Protein AF-A0A8J6LSF6-F1 (afdb_monomer)

pLDDT: mean 75.08, std 9.07, range [43.09, 87.81]

Foldseek 3Di:
DPPPVVVVLVVLLVVLLVCLQVLLVVVLVVLVVVDDPVCNVVSVVLSVVLSVLLSVQQPVQVVVCVVVVNQDLVSLQVSLQVQLVVSLCVVQVVPADDDDPRRVVSCPPPVNVSSSVSSNCRSNSSSNSSCVRSVSVVVSD

Solvent-accessible surface area (backbone atoms only — not comparable to full-atom values): 7598 Å² total; per-residue (Å²): 136,76,70,74,62,58,53,62,48,52,52,34,41,53,47,16,66,68,49,14,54,49,53,26,52,50,51,50,58,60,52,51,79,76,50,66,76,93,49,46,68,60,51,53,51,52,47,54,49,42,51,52,50,34,53,65,42,46,56,57,48,50,58,51,25,61,75,69,69,55,48,55,66,66,61,53,50,51,52,20,51,52,51,16,50,51,46,36,39,62,71,50,57,68,72,46,64,76,89,54,82,66,35,58,58,51,53,70,28,70,67,46,44,50,51,44,47,50,30,43,50,28,20,42,42,18,41,50,42,25,46,71,56,43,38,58,53,77,72,80,113

Sequence (141 aa):
MPHKRSDSQADRIVSAFLISPLAFAASVVVGVFFVDIGLWWLICGFALLAYSAAMAAGMPSYLLYRKLKWNGWVHYLLSAIFVSGALVYFFVVYGAPPSGEGFADYIFNPVTVFLIFIFVVGPISTVSAFWLIARPDKIAA

Nearest PDB structures (foldseek):
  2yfb-assembly1_A  TM=3.180E-01  e=4.784E+00  Pseudomonas putida KT2440
  2vof-assembly2_A  TM=2.773E-01  e=7.063E+00  Mus musculus
  1x8z-assembly2_C  TM=2.405E-01  e=8.174E+00  Arabidopsis thaliana

Mean predicted aligned error: 8.55 Å

Secondary structure (DSSP, 8-state):
--THHHHHHHHHHHHHHHHHHHHHHHHHHHHHTTS-GGGHHHHHHHHHHHHHHHHHHHHHHHHHHHHTT--SHHHHHHHHHHHHHHHHIIIIITTSPSSSHHHHHHHSSHHHHHHHHHHHHHHHHHHHHHHHHH-GGGT--

Structure (mmCIF, N/CA/C/O backbone):
data_AF-A0A8J6LSF6-F1
#
_entry.id   AF-A0A8J6LSF6-F1
#
loop_
_atom_site.group_PDB
_atom_site.id
_atom_site.type_symbol
_atom_site.label_atom_id
_atom_site.label_alt_id
_atom_site.label_comp_id
_atom_site.label_asym_id
_atom_site.label_entity_id
_atom_site.label_seq_id
_atom_site.pdbx_PDB_ins_code
_atom_site.Cartn_x
_atom_site.Cartn_y
_atom_site.Cartn_z
_atom_site.occupancy
_atom_site.B_iso_or_equiv
_atom_site.auth_seq_id
_atom_site.auth_comp_id
_atom_site.auth_asym_id
_atom_site.auth_atom_id
_atom_site.pdbx_PDB_model_num
ATOM 1 N N . MET A 1 1 ? -23.569 -7.233 32.756 1.00 43.09 1 MET A N 1
ATOM 2 C CA . MET A 1 1 ? -23.101 -8.156 31.696 1.00 43.09 1 MET A CA 1
ATOM 3 C C . MET A 1 1 ? -22.516 -7.343 30.534 1.00 43.09 1 MET A C 1
ATOM 5 O O . MET A 1 1 ? -23.288 -6.880 29.705 1.00 43.09 1 MET A O 1
ATOM 9 N N . PRO A 1 2 ? -21.191 -7.095 30.488 1.00 46.75 2 PRO A N 1
ATOM 10 C CA . PRO A 1 2 ? -20.555 -6.215 29.493 1.00 46.75 2 PRO A CA 1
ATOM 11 C C . PRO A 1 2 ? -19.974 -6.938 28.258 1.00 46.75 2 PRO A C 1
ATOM 13 O O . PRO A 1 2 ? -19.425 -6.285 27.377 1.00 46.75 2 PRO A O 1
ATOM 16 N N . HIS A 1 3 ? -20.096 -8.266 28.158 1.00 48.62 3 HIS A N 1
ATOM 17 C CA . HIS A 1 3 ? -19.319 -9.075 27.203 1.00 48.62 3 HIS A CA 1
ATOM 18 C C . HIS A 1 3 ? -19.703 -8.900 25.719 1.00 48.62 3 HIS A C 1
ATOM 20 O O . HIS A 1 3 ? -18.913 -9.180 24.831 1.00 48.62 3 HIS A O 1
ATOM 26 N N . LYS A 1 4 ? -20.905 -8.390 25.417 1.00 52.00 4 LYS A N 1
ATOM 27 C CA . LYS A 1 4 ? -21.452 -8.396 24.046 1.00 52.00 4 LYS A CA 1
ATOM 28 C C . LYS A 1 4 ? -20.870 -7.314 23.118 1.00 52.00 4 LYS A C 1
ATOM 30 O O . LYS A 1 4 ? -21.020 -7.407 21.904 1.00 52.00 4 LYS A O 1
ATOM 35 N N . ARG A 1 5 ? -20.245 -6.263 23.671 1.00 54.19 5 ARG A N 1
ATOM 36 C CA . ARG A 1 5 ? -19.686 -5.139 22.887 1.00 54.19 5 ARG A CA 1
ATOM 37 C C . ARG A 1 5 ? -18.249 -5.382 22.419 1.00 54.19 5 ARG A C 1
ATOM 39 O O . ARG A 1 5 ? -17.903 -4.880 21.355 1.00 54.19 5 ARG A O 1
ATOM 46 N N . SER A 1 6 ? -17.436 -6.127 23.175 1.00 59.19 6 SER A N 1
ATOM 47 C CA . SER A 1 6 ? -16.043 -6.415 22.795 1.00 59.19 6 SER A CA 1
ATOM 48 C C . SER A 1 6 ? -15.959 -7.352 21.597 1.00 59.19 6 SER A C 1
ATOM 50 O O . SER A 1 6 ? -15.153 -7.122 20.699 1.00 59.19 6 SER A O 1
ATOM 52 N N . ASP A 1 7 ? -16.834 -8.355 21.555 1.00 63.62 7 ASP A N 1
ATOM 53 C CA . ASP A 1 7 ? -16.779 -9.424 20.554 1.00 63.62 7 ASP A CA 1
ATOM 54 C C . ASP A 1 7 ? -17.195 -8.876 19.181 1.00 63.62 7 ASP A C 1
ATOM 56 O O . ASP A 1 7 ? -16.460 -8.990 18.206 1.00 63.62 7 ASP A O 1
ATOM 60 N N . SER A 1 8 ? -18.263 -8.070 19.146 1.00 74.12 8 SER A N 1
ATOM 61 C CA . SER A 1 8 ? -18.688 -7.336 17.945 1.00 74.12 8 SER A CA 1
ATOM 62 C C . SER A 1 8 ? -17.625 -6.366 17.399 1.00 74.12 8 SER A C 1
ATOM 64 O O . SER A 1 8 ? -17.622 -6.064 16.204 1.00 74.12 8 SER A O 1
ATOM 66 N N . GLN A 1 9 ? -16.733 -5.842 18.244 1.00 74.38 9 GLN A N 1
ATOM 67 C CA . GLN A 1 9 ? -15.652 -4.954 17.809 1.00 74.38 9 GLN A CA 1
ATOM 68 C C . GLN A 1 9 ? -14.458 -5.733 17.263 1.00 74.38 9 GLN A C 1
ATOM 70 O O . GLN A 1 9 ? -13.918 -5.353 16.224 1.00 74.38 9 GLN A O 1
ATOM 75 N N . ALA A 1 10 ? -14.069 -6.819 17.933 1.00 75.25 10 ALA A N 1
ATOM 76 C CA . ALA A 1 10 ? -13.037 -7.723 17.440 1.00 75.25 10 ALA A CA 1
ATOM 77 C C . ALA A 1 10 ? -13.421 -8.270 16.057 1.00 75.25 10 ALA A C 1
ATOM 79 O O . ALA A 1 10 ? -12.627 -8.168 15.122 1.00 75.25 10 ALA A O 1
ATOM 80 N N . ASP A 1 11 ? -14.675 -8.691 15.889 1.00 80.06 11 ASP A N 1
ATOM 81 C CA . ASP A 1 11 ? -15.202 -9.195 14.619 1.00 80.06 11 ASP A CA 1
ATOM 82 C C . ASP A 1 11 ? -15.132 -8.152 13.498 1.00 80.06 11 ASP A C 1
ATOM 84 O O . ASP A 1 11 ? -14.795 -8.479 12.359 1.00 80.06 11 ASP A O 1
ATOM 88 N N . ARG A 1 12 ? -15.388 -6.869 13.797 1.00 79.81 12 ARG A N 1
ATOM 89 C CA . ARG A 1 12 ? -15.286 -5.782 12.805 1.00 79.81 12 ARG A CA 1
ATOM 90 C C . ARG A 1 12 ? -13.851 -5.491 12.394 1.00 79.81 12 ARG A C 1
ATOM 92 O O . ARG A 1 12 ? -13.623 -5.209 11.225 1.00 79.81 12 ARG A O 1
ATOM 99 N N . ILE A 1 13 ? -12.897 -5.557 13.320 1.00 79.00 13 ILE A N 1
ATOM 100 C CA . ILE A 1 13 ? -11.470 -5.356 13.024 1.00 79.00 13 ILE A CA 1
ATOM 101 C C . ILE A 1 13 ? -10.943 -6.523 12.188 1.00 79.00 13 ILE A C 1
ATOM 103 O O . ILE A 1 13 ? -10.259 -6.299 11.193 1.00 79.00 13 ILE A O 1
ATOM 107 N N . VAL A 1 14 ? -11.303 -7.757 12.554 1.00 80.06 14 VAL A N 1
ATOM 108 C CA . VAL A 1 14 ? -10.953 -8.960 11.787 1.00 80.06 14 VAL A CA 1
ATOM 109 C C . VAL A 1 14 ? -11.572 -8.892 10.390 1.00 80.06 14 VAL A C 1
ATOM 111 O O . VAL A 1 14 ? -10.872 -9.082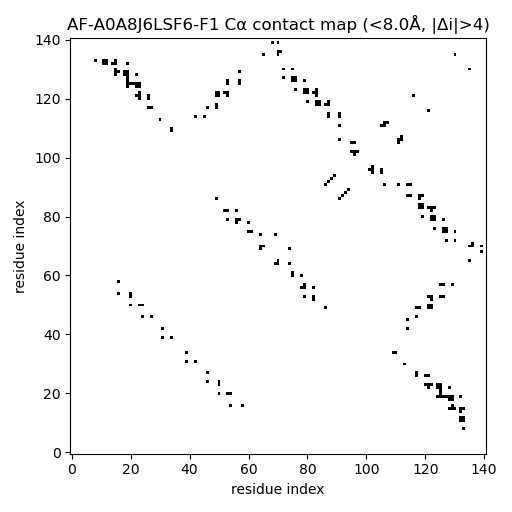 9.401 1.00 80.06 14 VAL A O 1
ATOM 114 N N . SER A 1 15 ? -12.848 -8.516 10.280 1.00 80.75 15 SER A N 1
ATOM 115 C CA . SER A 1 15 ? -13.509 -8.319 8.984 1.00 80.75 15 SER A CA 1
ATOM 116 C C . SER A 1 15 ? -12.847 -7.207 8.168 1.00 80.75 15 SER A C 1
ATOM 118 O O . SER A 1 15 ? -12.622 -7.376 6.974 1.00 80.75 15 SER A O 1
ATOM 120 N N . ALA A 1 16 ? -12.484 -6.084 8.798 1.00 80.38 16 ALA A N 1
ATOM 121 C CA . ALA A 1 16 ? -11.766 -4.998 8.139 1.00 80.38 16 ALA A CA 1
ATOM 122 C C . ALA A 1 16 ? -10.426 -5.476 7.579 1.00 80.38 16 ALA A C 1
ATOM 124 O O . ALA A 1 16 ? -10.091 -5.121 6.460 1.00 80.38 16 ALA A O 1
ATOM 125 N N . PHE A 1 17 ? -9.697 -6.307 8.321 1.00 76.56 17 PHE A N 1
ATOM 126 C CA . PHE A 1 17 ? -8.421 -6.878 7.895 1.00 76.56 17 PHE A CA 1
ATOM 127 C C . PHE A 1 17 ? -8.563 -7.872 6.735 1.00 76.56 17 PHE A C 1
ATOM 129 O O . PHE A 1 17 ? -7.703 -7.923 5.863 1.00 76.56 17 PHE A O 1
ATOM 136 N N . LEU A 1 18 ? -9.651 -8.643 6.698 1.00 79.75 18 LEU A N 1
ATOM 137 C CA . LEU A 1 18 ? -9.914 -9.598 5.619 1.00 79.75 18 LEU A CA 1
ATOM 138 C C . LEU A 1 18 ? -10.426 -8.918 4.342 1.00 79.75 18 LEU A C 1
ATOM 140 O O . LEU A 1 18 ? -10.121 -9.365 3.240 1.00 79.75 18 LEU A O 1
ATOM 144 N N . ILE A 1 19 ? -11.214 -7.848 4.483 1.00 80.62 19 ILE A N 1
ATOM 145 C CA . ILE A 1 19 ? -11.923 -7.209 3.366 1.00 80.62 19 ILE A CA 1
ATOM 146 C C . ILE A 1 19 ? -11.135 -6.038 2.785 1.00 80.62 19 ILE A C 1
ATOM 148 O O . ILE A 1 19 ? -11.148 -5.843 1.571 1.00 80.62 19 ILE A O 1
ATOM 152 N N . SER A 1 20 ? -10.449 -5.244 3.611 1.00 77.94 20 SER A N 1
ATOM 153 C CA . SER A 1 20 ? -9.732 -4.062 3.126 1.00 77.94 20 SER A CA 1
ATOM 154 C C . SER A 1 20 ? -8.714 -4.350 2.017 1.00 77.94 20 SER A C 1
ATOM 156 O O . SER A 1 20 ? -8.631 -3.536 1.094 1.00 77.94 20 SER A O 1
ATOM 158 N N . PRO A 1 21 ? -8.011 -5.500 1.998 1.00 73.31 21 PRO A N 1
ATOM 159 C CA . PRO A 1 21 ? -7.075 -5.804 0.924 1.00 73.31 21 PRO A CA 1
ATOM 160 C C . PRO A 1 21 ? -7.759 -6.156 -0.404 1.00 73.31 21 PRO A C 1
ATOM 162 O O . PRO A 1 21 ? -7.130 -6.081 -1.458 1.00 73.31 21 PRO A O 1
ATOM 165 N N . LEU A 1 22 ? -9.054 -6.499 -0.394 1.00 76.06 22 LEU A N 1
ATOM 166 C CA . LEU A 1 22 ? -9.817 -6.742 -1.623 1.00 76.06 22 LEU A CA 1
ATOM 167 C C . LEU A 1 22 ? -9.989 -5.460 -2.446 1.00 76.06 22 LEU A C 1
ATOM 169 O O . LEU A 1 22 ? -10.058 -5.531 -3.671 1.00 76.06 22 LEU A O 1
ATOM 173 N N . ALA A 1 23 ? -9.996 -4.287 -1.801 1.00 74.62 23 ALA A N 1
ATOM 174 C CA . ALA A 1 23 ? -10.003 -3.000 -2.500 1.00 74.62 23 ALA A CA 1
ATOM 175 C C . ALA A 1 23 ? -8.732 -2.812 -3.346 1.00 74.62 23 ALA A C 1
ATOM 177 O O . ALA A 1 23 ? -8.781 -2.300 -4.469 1.00 74.62 23 ALA A O 1
ATOM 178 N N . PHE A 1 24 ? -7.600 -3.295 -2.833 1.00 76.44 24 PHE A N 1
ATOM 179 C CA . PHE A 1 24 ? -6.355 -3.316 -3.579 1.00 76.44 24 PHE A CA 1
ATOM 180 C C . PHE A 1 24 ? -6.356 -4.379 -4.685 1.00 76.44 24 PHE A C 1
ATOM 182 O O . PHE A 1 24 ? -6.012 -4.081 -5.827 1.00 76.44 24 PHE A O 1
ATOM 189 N N . ALA A 1 25 ? -6.813 -5.598 -4.392 1.00 71.75 25 ALA A N 1
ATOM 190 C CA . ALA A 1 25 ? -6.925 -6.643 -5.409 1.00 71.75 25 ALA A CA 1
ATOM 191 C C . ALA A 1 25 ? -7.797 -6.194 -6.600 1.00 71.75 25 ALA A C 1
ATOM 193 O O . ALA A 1 25 ? -7.429 -6.413 -7.751 1.00 71.75 25 ALA A O 1
ATOM 194 N N . ALA A 1 26 ? -8.903 -5.490 -6.338 1.00 72.25 26 ALA A N 1
ATOM 195 C CA . ALA A 1 26 ? -9.762 -4.929 -7.378 1.00 72.25 26 ALA A CA 1
ATOM 196 C C . ALA A 1 26 ? -9.044 -3.881 -8.249 1.00 72.25 26 ALA A C 1
ATOM 198 O O . ALA A 1 26 ? -9.201 -3.889 -9.469 1.00 72.25 26 ALA A O 1
ATOM 199 N N . SER A 1 27 ? -8.230 -3.005 -7.651 1.00 69.75 27 SER A N 1
ATOM 200 C CA . SER A 1 27 ? -7.472 -1.992 -8.403 1.00 69.75 27 SER A CA 1
ATOM 201 C C . SER A 1 27 ? -6.350 -2.608 -9.243 1.00 69.75 27 SER A C 1
ATOM 203 O O . SER A 1 27 ? -6.113 -2.151 -10.360 1.00 69.75 27 SER A O 1
ATOM 205 N N . VAL A 1 28 ? -5.734 -3.695 -8.770 1.00 72.19 28 VAL A N 1
ATOM 206 C CA . VAL A 1 28 ? -4.794 -4.497 -9.569 1.00 72.19 28 VAL A CA 1
ATOM 207 C C . VAL A 1 28 ? -5.512 -5.151 -10.747 1.00 72.19 28 VAL A C 1
ATOM 209 O O . VAL A 1 28 ? -5.057 -5.000 -11.872 1.00 72.19 28 VAL A O 1
ATOM 212 N N . VAL A 1 29 ? -6.652 -5.817 -10.528 1.00 73.06 29 VAL A N 1
ATOM 213 C CA . VAL A 1 29 ? -7.420 -6.476 -11.602 1.00 73.06 29 VAL A CA 1
ATOM 214 C C . VAL A 1 29 ? -7.809 -5.488 -12.700 1.00 73.06 29 VAL A C 1
ATOM 216 O O . VAL A 1 29 ? -7.583 -5.777 -13.870 1.00 73.06 29 VAL A O 1
ATOM 219 N N . VAL A 1 30 ? -8.334 -4.312 -12.335 1.00 70.56 30 VAL A N 1
ATOM 220 C CA . VAL A 1 30 ? -8.649 -3.247 -13.305 1.00 70.56 30 VAL A CA 1
ATOM 221 C C . VAL A 1 30 ? -7.398 -2.828 -14.060 1.00 70.56 30 VAL A C 1
ATOM 223 O O . VAL A 1 30 ? -7.417 -2.730 -15.281 1.00 70.56 30 VAL A O 1
ATOM 226 N N . GLY A 1 31 ? -6.309 -2.612 -13.332 1.00 66.00 31 GLY A N 1
ATOM 227 C CA . GLY A 1 31 ? -5.053 -2.171 -13.898 1.00 66.00 31 GLY A CA 1
ATOM 228 C C . GLY A 1 31 ? -4.450 -3.140 -14.913 1.00 66.00 31 GLY A C 1
ATOM 229 O O . GLY A 1 31 ? -3.881 -2.706 -15.910 1.00 66.00 31 GLY A O 1
ATOM 230 N N . VAL A 1 32 ? -4.626 -4.446 -14.715 1.00 66.44 32 VAL A N 1
ATOM 231 C CA . VAL A 1 32 ? -4.024 -5.440 -15.604 1.00 66.44 32 VAL A CA 1
ATOM 232 C C . VAL A 1 32 ? -4.696 -5.484 -16.983 1.00 66.44 32 VAL A C 1
ATOM 234 O O . VAL A 1 32 ? -4.048 -5.838 -17.962 1.00 66.44 32 VAL A O 1
ATOM 237 N N . PHE A 1 33 ? -5.945 -5.025 -17.117 1.00 67.94 33 PHE A N 1
ATOM 238 C CA . PHE A 1 33 ? -6.572 -4.849 -18.436 1.00 67.94 33 PHE A CA 1
ATOM 239 C C . PHE A 1 33 ? -5.900 -3.768 -19.296 1.00 67.94 33 PHE A C 1
ATOM 241 O O . PHE A 1 33 ? -6.163 -3.697 -20.495 1.00 67.94 33 PHE A O 1
ATOM 248 N N . PHE A 1 34 ? -5.041 -2.935 -18.703 1.00 66.31 34 PHE A N 1
ATOM 249 C CA . PHE A 1 34 ? -4.327 -1.862 -19.391 1.00 66.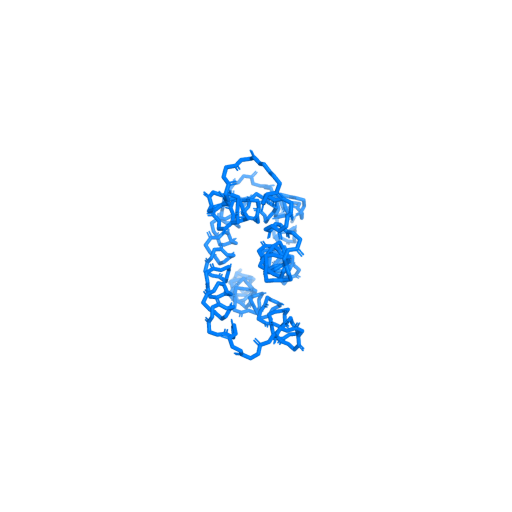31 34 PHE A CA 1
ATOM 250 C C . PHE A 1 34 ? -2.859 -2.196 -19.678 1.00 66.31 34 PHE A C 1
ATOM 252 O O . PHE A 1 34 ? -2.151 -1.339 -20.207 1.00 66.31 34 PHE A O 1
ATOM 259 N N . VAL A 1 35 ? -2.386 -3.406 -19.347 1.00 65.56 35 VAL A N 1
ATOM 260 C CA . VAL A 1 35 ? -0.984 -3.795 -19.559 1.00 65.56 35 VAL A CA 1
ATOM 261 C C . VAL A 1 35 ? -0.867 -5.045 -20.420 1.00 65.56 35 VAL A C 1
ATOM 263 O O . VAL A 1 35 ? -1.691 -5.954 -20.357 1.00 65.56 35 VAL A O 1
ATOM 266 N N . ASP A 1 36 ? 0.178 -5.069 -21.243 1.00 69.25 36 ASP A N 1
ATOM 267 C CA . ASP A 1 36 ? 0.477 -6.156 -22.168 1.00 69.25 36 ASP A CA 1
ATOM 268 C C . ASP A 1 36 ? 0.661 -7.500 -21.431 1.00 69.25 36 ASP A C 1
ATOM 270 O O . ASP A 1 36 ? 1.289 -7.570 -20.367 1.00 69.25 36 ASP A O 1
ATOM 274 N N . ILE A 1 37 ? 0.140 -8.587 -22.009 1.00 63.16 37 ILE A N 1
ATOM 275 C CA . ILE A 1 37 ? 0.076 -9.928 -21.394 1.00 63.16 37 ILE A CA 1
ATOM 276 C C . ILE A 1 37 ? 1.467 -10.445 -20.991 1.00 63.16 37 ILE A C 1
ATOM 278 O O . ILE A 1 37 ? 1.601 -11.160 -19.996 1.00 63.16 37 ILE A O 1
ATOM 282 N N . GLY A 1 38 ? 2.520 -10.042 -21.710 1.00 64.56 38 GLY A N 1
ATOM 283 C CA . GLY A 1 38 ? 3.906 -10.438 -21.427 1.00 64.56 38 GLY A CA 1
ATOM 284 C C . GLY A 1 38 ? 4.455 -9.958 -20.074 1.00 64.56 38 GLY A C 1
ATOM 285 O O . GLY A 1 38 ? 5.428 -10.523 -19.573 1.00 64.56 38 GLY A O 1
ATOM 286 N N . LEU A 1 39 ? 3.820 -8.958 -19.455 1.00 69.06 39 LEU A N 1
ATOM 287 C CA . LEU A 1 39 ? 4.229 -8.355 -18.179 1.00 69.06 39 LEU A CA 1
ATOM 288 C C . LEU A 1 39 ? 3.343 -8.773 -16.995 1.00 69.06 39 LEU A C 1
ATOM 290 O O . LEU A 1 39 ? 3.601 -8.368 -15.859 1.00 69.06 39 LEU A O 1
ATOM 294 N N . TRP A 1 40 ? 2.336 -9.620 -17.234 1.00 69.00 40 TRP A N 1
ATOM 295 C CA . TRP A 1 40 ? 1.361 -10.062 -16.230 1.00 69.00 40 TRP A CA 1
ATOM 296 C C . TRP A 1 40 ? 2.019 -10.624 -14.962 1.00 69.00 40 TRP A C 1
ATOM 298 O O . TRP A 1 40 ? 1.682 -10.234 -13.847 1.00 69.00 40 TRP A O 1
ATOM 308 N N . TRP A 1 41 ? 2.985 -11.532 -15.114 1.00 68.81 41 TRP A N 1
ATOM 309 C CA . TRP A 1 41 ? 3.635 -12.213 -13.988 1.00 68.81 41 TRP A CA 1
ATOM 310 C C . TRP A 1 41 ? 4.414 -11.239 -13.093 1.00 68.81 41 TRP A C 1
ATOM 312 O O . TRP A 1 41 ? 4.386 -11.364 -11.868 1.00 68.81 41 TRP A O 1
ATOM 322 N N . LEU A 1 42 ? 5.053 -10.238 -13.702 1.00 69.75 42 LEU A N 1
ATOM 323 C CA . LEU A 1 42 ? 5.805 -9.199 -13.009 1.00 69.75 42 LEU A CA 1
ATOM 324 C C . LEU A 1 42 ? 4.854 -8.297 -12.211 1.00 69.75 42 LEU A C 1
ATOM 326 O O . LEU A 1 42 ? 5.072 -8.042 -11.028 1.00 69.75 42 LEU A O 1
ATOM 330 N N . ILE A 1 43 ? 3.744 -7.898 -12.832 1.00 69.75 43 ILE A N 1
ATOM 331 C CA . ILE A 1 43 ? 2.682 -7.107 -12.202 1.00 69.75 43 ILE A CA 1
ATOM 332 C C . ILE A 1 43 ? 2.051 -7.852 -11.030 1.00 69.75 43 ILE A C 1
ATOM 334 O O . ILE A 1 43 ? 1.901 -7.278 -9.954 1.00 69.75 43 ILE A O 1
ATOM 338 N N . CYS A 1 44 ? 1.706 -9.129 -11.202 1.00 68.81 44 CYS A N 1
ATOM 339 C CA . CYS A 1 44 ? 1.151 -9.941 -10.124 1.00 68.81 44 CYS A CA 1
ATOM 340 C C . CYS A 1 44 ? 2.142 -10.109 -8.966 1.00 68.81 44 CYS A C 1
ATOM 342 O O . CYS A 1 44 ? 1.732 -10.052 -7.807 1.00 68.81 44 CYS A O 1
ATOM 344 N N . GLY A 1 45 ? 3.438 -10.259 -9.260 1.00 72.25 45 GLY A N 1
ATOM 345 C CA . GLY A 1 45 ? 4.493 -10.299 -8.247 1.00 72.25 45 GLY A CA 1
ATOM 346 C C . GLY A 1 45 ? 4.578 -9.002 -7.438 1.00 72.25 45 GLY A C 1
ATOM 347 O O . GLY A 1 45 ? 4.554 -9.032 -6.207 1.00 72.25 45 GLY A O 1
ATOM 348 N N . PHE A 1 46 ? 4.596 -7.848 -8.109 1.00 71.75 46 PHE A N 1
ATOM 349 C CA . PHE A 1 46 ? 4.620 -6.546 -7.436 1.00 71.75 46 PHE A CA 1
ATOM 350 C C . PHE A 1 46 ? 3.312 -6.209 -6.722 1.00 71.75 46 PHE A C 1
ATOM 352 O O . PHE A 1 46 ? 3.340 -5.598 -5.653 1.00 71.75 46 PHE A O 1
ATOM 359 N N . ALA A 1 47 ? 2.175 -6.667 -7.243 1.00 68.75 47 ALA A N 1
ATOM 360 C CA . ALA A 1 47 ? 0.902 -6.586 -6.550 1.00 68.75 47 ALA A CA 1
ATOM 361 C C . ALA A 1 47 ? 0.939 -7.382 -5.238 1.00 68.75 47 ALA A C 1
ATOM 363 O O . ALA A 1 47 ? 0.595 -6.848 -4.191 1.00 68.75 47 ALA A O 1
ATOM 364 N N . LEU A 1 48 ? 1.440 -8.619 -5.239 1.00 71.38 48 LEU A N 1
ATOM 365 C CA . LEU A 1 48 ? 1.622 -9.412 -4.015 1.00 71.38 48 LEU A CA 1
ATOM 366 C C . LEU A 1 48 ? 2.540 -8.725 -2.988 1.00 71.38 48 LEU A C 1
ATOM 368 O O . LEU A 1 48 ? 2.271 -8.772 -1.783 1.00 71.38 48 LEU A O 1
ATOM 372 N N . LEU A 1 49 ? 3.595 -8.047 -3.446 1.00 70.50 49 LEU A N 1
ATOM 373 C CA . LEU A 1 49 ? 4.474 -7.263 -2.575 1.00 70.50 49 LEU A CA 1
ATOM 374 C C . LEU A 1 49 ? 3.763 -6.038 -1.987 1.00 70.50 49 LEU A C 1
ATOM 376 O O . LEU A 1 49 ? 3.813 -5.826 -0.776 1.00 70.50 49 LEU A O 1
ATOM 380 N N . ALA A 1 50 ? 3.050 -5.272 -2.813 1.00 66.25 50 ALA A N 1
ATOM 381 C CA . ALA A 1 50 ? 2.259 -4.126 -2.373 1.00 66.25 50 ALA A CA 1
ATOM 382 C C . ALA A 1 50 ? 1.144 -4.535 -1.395 1.00 66.25 50 ALA A C 1
ATOM 384 O O . ALA A 1 50 ? 0.919 -3.855 -0.396 1.00 66.25 50 ALA A O 1
ATOM 385 N N . TYR A 1 51 ? 0.509 -5.687 -1.630 1.00 68.38 51 TYR A N 1
ATOM 386 C CA . TYR A 1 51 ? -0.467 -6.309 -0.733 1.00 68.38 51 TYR A CA 1
ATOM 387 C C . TYR A 1 51 ? 0.151 -6.614 0.635 1.00 68.38 51 TYR A C 1
ATOM 389 O O . TYR A 1 51 ? -0.381 -6.222 1.676 1.00 68.38 51 TYR A O 1
ATOM 397 N N . SER A 1 52 ? 1.306 -7.280 0.632 1.00 68.50 52 SER A N 1
ATOM 398 C CA . SER A 1 52 ? 2.010 -7.673 1.854 1.00 68.50 52 SER A CA 1
ATOM 399 C C . SER A 1 52 ? 2.457 -6.446 2.651 1.00 68.50 52 SER A C 1
ATOM 401 O O . SER A 1 52 ? 2.293 -6.402 3.868 1.00 68.50 52 SER A O 1
ATOM 403 N N . ALA A 1 53 ? 2.946 -5.414 1.962 1.00 68.38 53 ALA A N 1
ATOM 404 C CA . ALA A 1 53 ? 3.330 -4.146 2.567 1.00 68.38 53 ALA A CA 1
ATOM 405 C C . ALA A 1 53 ? 2.127 -3.374 3.135 1.00 68.38 53 ALA A C 1
ATOM 407 O O . ALA A 1 53 ? 2.212 -2.848 4.243 1.00 68.38 53 ALA A O 1
ATOM 408 N N . ALA A 1 54 ? 0.987 -3.348 2.437 1.00 66.69 54 ALA A N 1
ATOM 409 C CA . ALA A 1 54 ? -0.233 -2.701 2.921 1.00 66.69 54 ALA A CA 1
ATOM 410 C C . ALA A 1 54 ? -0.789 -3.388 4.182 1.00 66.69 54 ALA A C 1
ATOM 412 O O . ALA A 1 54 ? -1.210 -2.710 5.121 1.00 66.69 54 ALA A O 1
ATOM 413 N N . MET A 1 55 ? -0.727 -4.720 4.248 1.00 68.75 55 MET A N 1
ATOM 414 C CA . MET A 1 55 ? -1.111 -5.501 5.431 1.00 68.75 55 MET A CA 1
ATOM 415 C C . MET A 1 55 ? -0.143 -5.308 6.602 1.00 68.75 55 MET A C 1
ATOM 417 O O . MET A 1 55 ? -0.574 -5.088 7.738 1.00 68.75 55 MET A O 1
ATOM 421 N N . ALA A 1 56 ? 1.163 -5.330 6.317 1.00 66.00 56 ALA A N 1
ATOM 422 C CA . ALA A 1 56 ? 2.216 -5.064 7.293 1.00 66.00 56 ALA A CA 1
ATOM 423 C C . ALA A 1 56 ? 2.200 -3.616 7.801 1.00 66.00 56 ALA A C 1
ATOM 425 O O . ALA A 1 56 ? 2.674 -3.355 8.900 1.00 66.00 56 ALA A O 1
ATOM 426 N N . ALA A 1 57 ? 1.636 -2.678 7.041 1.00 64.88 57 ALA A N 1
ATOM 427 C CA . ALA A 1 57 ? 1.405 -1.315 7.490 1.00 64.88 57 ALA A CA 1
ATOM 428 C C . ALA A 1 57 ? 0.117 -1.196 8.315 1.00 64.88 57 ALA A C 1
ATOM 430 O O . ALA A 1 57 ? 0.138 -0.686 9.431 1.00 64.88 57 ALA A O 1
ATOM 431 N N . GLY A 1 58 ? -1.009 -1.701 7.806 1.00 64.06 58 GLY A N 1
ATOM 432 C CA . GLY A 1 58 ? -2.329 -1.459 8.389 1.00 64.06 58 GLY A CA 1
ATOM 433 C C . GLY A 1 58 ? -2.478 -1.946 9.834 1.00 64.06 58 GLY A C 1
ATOM 434 O O . GLY A 1 58 ? -2.967 -1.201 10.686 1.00 64.06 58 GLY A O 1
ATOM 435 N N . MET A 1 59 ? -2.032 -3.171 10.140 1.00 67.12 59 MET A N 1
ATOM 436 C CA . MET A 1 59 ? -2.220 -3.768 11.471 1.00 67.12 59 MET A CA 1
ATOM 437 C C . MET A 1 59 ? -1.313 -3.135 12.547 1.00 67.12 59 MET A C 1
ATOM 439 O O . MET A 1 59 ? -1.836 -2.738 13.595 1.00 67.12 59 MET A O 1
ATOM 443 N N . PRO A 1 60 ? 0.004 -2.949 12.325 1.00 70.00 60 PRO A N 1
ATOM 444 C CA . PRO A 1 60 ? 0.857 -2.238 13.275 1.00 70.00 60 PRO A CA 1
ATOM 445 C C . PRO A 1 60 ? 0.469 -0.769 13.432 1.00 70.00 60 PRO A C 1
ATOM 447 O O . PRO A 1 60 ? 0.447 -0.281 14.562 1.00 70.00 60 PRO A O 1
ATOM 450 N N . SER A 1 61 ? 0.092 -0.079 12.348 1.00 70.69 61 SER A N 1
ATOM 451 C CA . SER A 1 61 ? -0.398 1.302 12.416 1.00 70.69 61 SER A CA 1
ATOM 452 C C . SER A 1 61 ? -1.664 1.406 13.261 1.00 70.69 61 SER A C 1
ATOM 454 O O . SER A 1 61 ? -1.733 2.265 14.133 1.00 70.69 61 SER A O 1
ATOM 456 N N . TYR A 1 62 ? -2.630 0.495 13.101 1.00 71.12 62 TYR A N 1
ATOM 457 C CA . TYR A 1 62 ? -3.828 0.456 13.945 1.00 71.12 62 TYR A CA 1
ATOM 458 C C . TYR A 1 62 ? -3.500 0.246 15.432 1.00 71.12 62 TYR A C 1
ATOM 460 O O . TYR A 1 62 ? -3.998 0.979 16.290 1.00 71.12 62 TYR A O 1
ATOM 468 N N . LEU A 1 63 ? -2.639 -0.726 15.756 1.00 75.00 63 LEU A N 1
ATOM 469 C CA . LEU A 1 63 ? -2.239 -1.002 17.142 1.00 75.00 63 LEU A CA 1
ATOM 4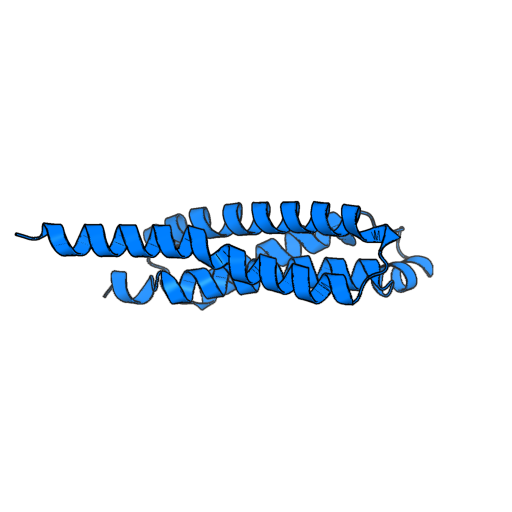70 C C . LEU A 1 63 ? -1.488 0.180 17.768 1.00 75.00 63 LEU A C 1
ATOM 472 O O . LEU A 1 63 ? -1.737 0.533 18.924 1.00 75.00 63 LEU A O 1
ATOM 476 N N . LEU A 1 64 ? -0.593 0.807 17.003 1.00 77.88 64 LEU A N 1
ATOM 477 C CA . LEU A 1 64 ? 0.172 1.973 17.429 1.00 77.88 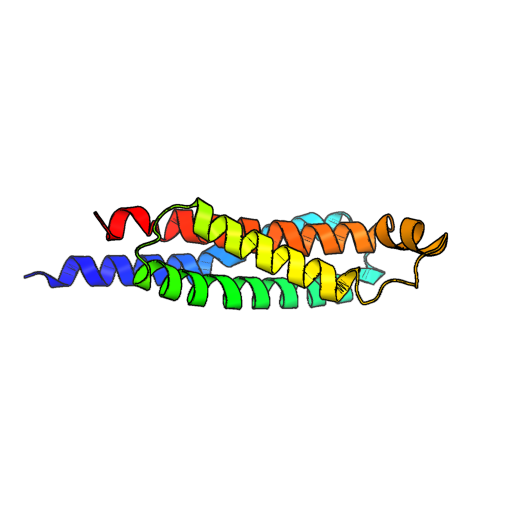64 LEU A CA 1
ATOM 478 C C . LEU A 1 64 ? -0.740 3.185 17.646 1.00 77.88 64 LEU A C 1
ATOM 480 O O . LEU A 1 64 ? -0.696 3.808 18.704 1.00 77.88 64 LEU A O 1
ATOM 484 N N . TYR A 1 65 ? -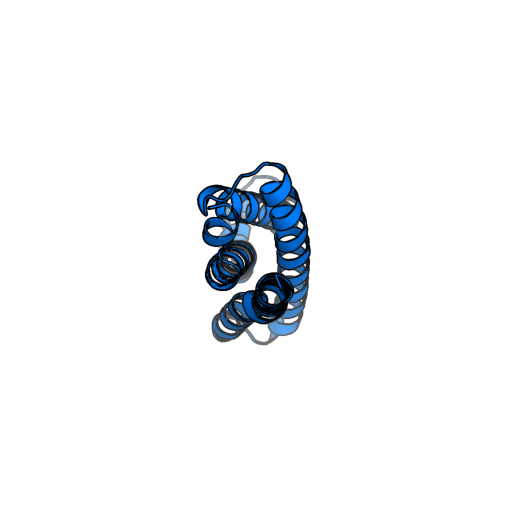1.613 3.492 16.690 1.00 77.94 65 TYR A N 1
ATOM 485 C CA . TYR A 1 65 ? -2.518 4.637 16.767 1.00 77.94 65 TYR A CA 1
ATOM 486 C C . TYR A 1 65 ? -3.560 4.484 17.867 1.00 77.94 65 TYR A C 1
ATOM 488 O O . TYR A 1 65 ? -3.853 5.455 18.562 1.00 77.94 65 TYR A O 1
ATOM 496 N N . ARG A 1 66 ? -4.028 3.259 18.130 1.00 74.62 66 ARG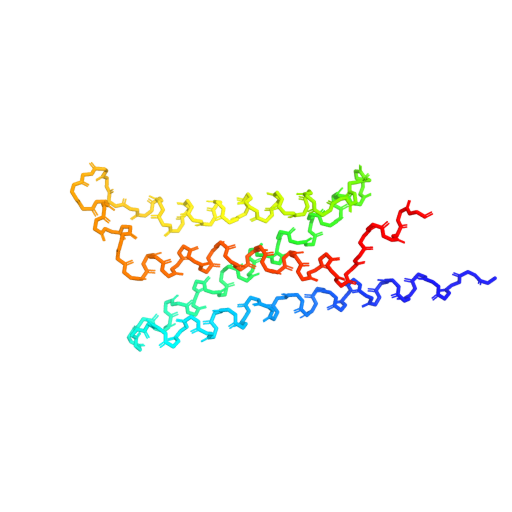 A N 1
ATOM 497 C CA . ARG A 1 66 ? -4.864 2.973 19.299 1.00 74.62 66 ARG A CA 1
ATOM 498 C C . ARG A 1 66 ? -4.126 3.249 20.612 1.00 74.62 66 ARG A C 1
ATOM 500 O O . ARG A 1 66 ? -4.713 3.850 21.509 1.00 74.62 66 ARG A O 1
ATOM 507 N N . LYS A 1 67 ? -2.849 2.861 20.732 1.00 79.19 67 LYS A N 1
ATOM 508 C CA . LYS A 1 67 ? -2.025 3.185 21.915 1.00 79.19 67 LYS A CA 1
ATOM 509 C C . LYS A 1 67 ? -1.807 4.692 22.073 1.00 79.19 67 LYS A C 1
ATOM 511 O O . LYS A 1 67 ? -1.856 5.192 23.191 1.00 79.19 67 LYS A O 1
ATOM 516 N N . LEU A 1 68 ? -1.613 5.409 20.966 1.00 80.19 68 LEU A N 1
ATOM 517 C CA . LEU A 1 68 ? -1.394 6.859 20.944 1.00 80.19 68 LEU A CA 1
ATOM 518 C C . LEU A 1 68 ? -2.691 7.688 21.019 1.00 80.19 68 LEU A C 1
ATOM 520 O O . LEU A 1 68 ? -2.625 8.913 21.052 1.00 80.19 68 LEU A O 1
ATOM 524 N N . LYS A 1 69 ? -3.868 7.043 21.065 1.00 75.62 69 LYS A N 1
ATOM 525 C CA . LYS A 1 69 ? -5.199 7.683 20.985 1.00 75.62 69 LYS A CA 1
ATOM 526 C C . LYS A 1 69 ? -5.403 8.519 19.711 1.00 75.62 69 LYS A C 1
ATOM 528 O O . LYS A 1 69 ? -6.193 9.462 19.687 1.00 75.62 69 LYS A O 1
ATOM 533 N N . TRP A 1 70 ? -4.701 8.175 18.638 1.00 76.81 70 TRP A N 1
ATOM 534 C CA . TRP A 1 70 ? -4.808 8.825 17.337 1.00 76.81 70 TRP A CA 1
ATOM 535 C C . TRP A 1 70 ? -5.917 8.161 16.525 1.00 76.81 70 TRP A C 1
ATOM 537 O O . TRP A 1 70 ? -5.705 7.182 15.817 1.00 76.81 70 TRP A O 1
ATOM 547 N N . ASN A 1 71 ? -7.135 8.685 16.635 1.00 70.25 71 ASN A N 1
ATOM 548 C CA . ASN A 1 71 ? -8.306 8.058 16.004 1.00 70.25 71 ASN A CA 1
ATOM 549 C C . ASN A 1 71 ? -8.726 8.727 14.685 1.00 70.25 71 ASN A C 1
ATOM 551 O O . ASN A 1 71 ? -9.625 8.246 13.995 1.00 70.25 71 ASN A O 1
ATOM 555 N N . GLY A 1 72 ? -8.073 9.832 14.317 1.00 77.88 72 GLY A N 1
ATOM 556 C CA . GLY A 1 72 ? -8.382 10.574 13.099 1.00 77.88 72 GLY A CA 1
ATOM 557 C C . GLY A 1 72 ? -7.902 9.848 11.844 1.00 77.88 72 GLY A C 1
ATOM 558 O O . GLY A 1 72 ? -6.745 9.436 11.779 1.00 77.88 72 GLY A O 1
ATOM 559 N N . TRP A 1 73 ? -8.769 9.777 10.831 1.00 80.75 73 TRP A N 1
ATOM 560 C CA . TRP A 1 73 ? -8.489 9.222 9.497 1.00 80.75 73 TRP A CA 1
ATOM 561 C C . TRP A 1 73 ? -7.166 9.717 8.894 1.00 80.75 73 TRP A C 1
ATOM 563 O O . TRP A 1 73 ? -6.432 8.939 8.291 1.00 80.75 73 TRP A O 1
ATOM 573 N N . VAL A 1 74 ? -6.809 10.982 9.138 1.00 84.38 74 VAL A N 1
ATOM 574 C CA . VAL A 1 74 ? -5.572 11.607 8.644 1.00 84.38 74 VAL A CA 1
ATOM 575 C C . VAL A 1 74 ? -4.312 10.830 9.048 1.00 84.38 74 VAL A C 1
ATOM 577 O O . VAL A 1 74 ? -3.420 10.665 8.226 1.00 84.38 74 VAL A O 1
ATOM 580 N N . HIS A 1 75 ? -4.239 10.281 10.263 1.00 81.25 75 HIS A N 1
ATOM 581 C CA . HIS A 1 75 ? -3.060 9.524 10.716 1.00 81.25 75 HIS A CA 1
ATOM 582 C C . HIS A 1 75 ? -2.913 8.199 9.952 1.00 81.25 75 HIS A C 1
ATOM 584 O O . HIS A 1 75 ? -1.812 7.794 9.579 1.00 81.25 75 HIS A O 1
ATOM 590 N N . TYR A 1 76 ? -4.043 7.557 9.655 1.00 78.88 76 TYR A N 1
ATOM 591 C CA . TYR A 1 76 ? -4.097 6.350 8.834 1.00 78.88 76 TYR A CA 1
ATOM 592 C C . TYR A 1 76 ? -3.715 6.660 7.377 1.00 78.88 76 TYR A C 1
ATOM 594 O O . TYR A 1 76 ? -2.926 5.938 6.777 1.00 78.88 76 TYR A O 1
ATOM 602 N N . LEU A 1 77 ? -4.168 7.784 6.818 1.00 84.62 77 LEU A N 1
ATOM 603 C CA . LEU A 1 77 ? -3.725 8.214 5.487 1.00 84.62 77 LEU A CA 1
ATOM 604 C C . LEU A 1 77 ? -2.229 8.528 5.429 1.00 84.62 77 LEU A C 1
ATOM 606 O O . LEU A 1 77 ? -1.569 8.134 4.474 1.00 84.62 77 LEU A O 1
ATOM 610 N N . LEU A 1 78 ? -1.675 9.202 6.439 1.00 85.50 78 LEU A N 1
ATOM 611 C CA . LEU A 1 78 ? -0.251 9.545 6.464 1.00 85.50 78 LEU A CA 1
ATOM 612 C C . LEU A 1 78 ? 0.646 8.302 6.498 1.00 85.50 78 LEU A C 1
ATOM 614 O O . LEU A 1 78 ? 1.658 8.270 5.800 1.00 85.50 78 LEU A O 1
ATOM 618 N N . SER A 1 79 ? 0.266 7.256 7.242 1.00 82.00 79 SER A N 1
ATOM 619 C CA . SER A 1 79 ? 0.988 5.972 7.191 1.00 82.00 79 SER A CA 1
ATOM 620 C C . SER A 1 79 ? 0.883 5.311 5.823 1.00 82.00 79 SER A C 1
ATOM 622 O O . SER A 1 79 ? 1.888 4.817 5.315 1.00 82.00 79 SER A O 1
ATOM 624 N N . ALA A 1 80 ? -0.294 5.346 5.193 1.00 82.75 80 ALA A N 1
ATOM 625 C CA . ALA A 1 80 ? -0.466 4.825 3.842 1.00 82.75 80 ALA A CA 1
ATOM 626 C C . ALA A 1 80 ? 0.406 5.572 2.819 1.00 82.75 80 ALA A C 1
ATOM 628 O O . ALA A 1 80 ? 1.051 4.934 1.990 1.00 82.75 80 ALA A O 1
ATOM 629 N N . ILE A 1 81 ? 0.479 6.904 2.905 1.00 87.69 81 ILE A N 1
ATOM 630 C CA . ILE A 1 81 ? 1.334 7.741 2.049 1.00 87.69 81 ILE A CA 1
ATOM 631 C C . ILE A 1 81 ? 2.810 7.416 2.282 1.00 87.69 81 ILE A C 1
ATOM 633 O O . ILE A 1 81 ? 3.552 7.244 1.320 1.00 87.69 81 ILE A O 1
ATOM 637 N N . PHE A 1 82 ? 3.236 7.284 3.541 1.00 86.31 82 PHE A N 1
ATOM 638 C CA . PHE A 1 82 ? 4.619 6.945 3.872 1.00 86.31 82 PHE A CA 1
ATOM 639 C C . PHE A 1 82 ? 5.031 5.587 3.289 1.00 86.31 82 PHE A C 1
ATOM 641 O O . PHE A 1 82 ? 6.073 5.473 2.648 1.00 86.31 82 PHE A O 1
ATOM 648 N N . VAL A 1 83 ? 4.183 4.569 3.449 1.00 84.12 83 VAL A N 1
ATOM 649 C CA . VAL A 1 83 ? 4.418 3.223 2.904 1.00 84.12 83 VAL A CA 1
ATOM 650 C C . VAL A 1 83 ? 4.411 3.241 1.380 1.00 84.12 83 VAL A C 1
ATOM 652 O O . VAL A 1 83 ? 5.291 2.647 0.764 1.00 84.12 83 VAL A O 1
ATOM 655 N N . SER A 1 84 ? 3.477 3.974 0.770 1.00 86.44 84 SER A N 1
ATOM 656 C CA . SER A 1 84 ? 3.431 4.161 -0.685 1.00 86.44 84 SER A CA 1
ATOM 657 C C . SER A 1 84 ? 4.726 4.785 -1.204 1.00 86.44 84 SER A C 1
ATOM 659 O O . SER A 1 84 ? 5.325 4.282 -2.149 1.00 86.44 84 SER A O 1
ATOM 661 N N . GLY A 1 85 ? 5.201 5.846 -0.546 1.00 86.88 85 GLY A N 1
ATOM 662 C CA . GLY A 1 85 ? 6.456 6.510 -0.887 1.00 86.88 85 GLY A CA 1
ATOM 663 C C . GLY A 1 85 ? 7.664 5.586 -0.749 1.00 86.88 85 GLY A C 1
ATOM 664 O O . GLY A 1 85 ? 8.511 5.565 -1.637 1.00 86.88 85 GLY A O 1
ATOM 665 N N . ALA A 1 86 ? 7.724 4.775 0.312 1.00 86.69 86 ALA A N 1
ATOM 666 C CA . ALA A 1 86 ? 8.796 3.801 0.509 1.00 86.69 86 ALA A CA 1
ATOM 667 C C . ALA A 1 86 ? 8.811 2.721 -0.586 1.00 86.69 86 ALA A C 1
ATOM 669 O O . ALA A 1 86 ? 9.879 2.383 -1.096 1.00 86.69 86 ALA A O 1
ATOM 670 N N . LEU A 1 87 ? 7.638 2.218 -0.983 1.00 85.19 87 LEU A N 1
ATOM 671 C CA . LEU A 1 87 ? 7.511 1.243 -2.068 1.00 85.19 87 LEU A CA 1
ATOM 672 C C . LEU A 1 87 ? 7.934 1.840 -3.413 1.00 85.19 87 LEU A C 1
ATOM 674 O O . LEU A 1 87 ? 8.756 1.249 -4.107 1.00 85.19 87 LEU A O 1
ATOM 678 N N . VAL A 1 88 ? 7.437 3.031 -3.757 1.00 87.81 88 VAL A N 1
ATOM 679 C CA . VAL A 1 88 ? 7.839 3.731 -4.987 1.00 87.81 88 VAL A CA 1
ATOM 680 C C . VAL A 1 88 ? 9.343 3.999 -4.981 1.00 87.81 88 VAL A C 1
ATOM 682 O O . VAL A 1 88 ? 10.024 3.725 -5.964 1.00 87.81 88 VAL A O 1
ATOM 685 N N . TYR A 1 89 ? 9.898 4.473 -3.868 1.00 86.69 89 TYR A N 1
ATOM 686 C CA . TYR A 1 89 ? 11.329 4.728 -3.784 1.00 86.69 89 TYR A CA 1
ATOM 687 C C . TYR A 1 89 ? 12.148 3.449 -3.993 1.00 86.69 89 TYR A C 1
ATOM 689 O O . TYR A 1 89 ? 13.044 3.432 -4.829 1.00 86.69 89 TYR A O 1
ATOM 697 N N . PHE A 1 90 ? 11.831 2.366 -3.283 1.00 84.88 90 PHE A N 1
ATOM 698 C CA . PHE A 1 90 ? 12.631 1.143 -3.327 1.00 84.88 90 PHE A CA 1
ATOM 699 C C . PHE A 1 90 ? 12.503 0.380 -4.652 1.00 84.88 90 PHE A C 1
ATOM 701 O O . PHE A 1 90 ? 13.488 -0.158 -5.149 1.00 84.88 90 PHE A O 1
ATOM 708 N N . PHE A 1 91 ? 11.305 0.333 -5.237 1.00 81.44 91 PHE A N 1
ATOM 709 C CA . PHE A 1 91 ? 11.045 -0.481 -6.427 1.00 81.44 91 PHE A CA 1
ATOM 710 C C . PHE A 1 91 ? 11.114 0.287 -7.744 1.00 81.44 91 PHE A C 1
ATOM 712 O O . PHE A 1 91 ? 11.263 -0.340 -8.788 1.00 81.44 91 PHE A O 1
ATOM 719 N N . VAL A 1 92 ? 11.013 1.617 -7.710 1.00 84.19 92 VAL A N 1
ATOM 720 C CA . VAL A 1 92 ? 11.058 2.452 -8.916 1.00 84.19 92 VAL A CA 1
ATOM 721 C C . VAL A 1 92 ? 12.290 3.345 -8.910 1.00 84.19 92 VAL A C 1
ATOM 723 O O . VAL A 1 92 ? 13.075 3.310 -9.846 1.00 84.19 92 VAL A O 1
ATOM 726 N N . VAL A 1 93 ? 12.501 4.129 -7.853 1.00 83.81 93 VAL A N 1
ATOM 727 C CA . VAL A 1 93 ? 13.571 5.143 -7.846 1.00 83.81 93 VAL A CA 1
ATOM 728 C C . VAL A 1 93 ? 14.953 4.522 -7.628 1.00 83.81 93 VAL A C 1
ATOM 730 O O . VAL A 1 93 ? 15.900 4.889 -8.312 1.00 83.81 93 VAL A O 1
ATOM 733 N N . TYR A 1 94 ? 15.083 3.563 -6.711 1.00 82.81 94 TYR A N 1
ATOM 734 C CA . TYR A 1 94 ? 16.361 2.925 -6.381 1.00 82.81 94 TYR A CA 1
ATOM 735 C C . TYR A 1 94 ? 16.908 2.067 -7.531 1.00 82.81 94 TYR A C 1
ATOM 737 O O . TYR A 1 94 ? 18.118 1.972 -7.706 1.00 82.81 94 TYR A O 1
ATOM 745 N N . GLY A 1 95 ? 16.018 1.462 -8.324 1.00 73.25 95 GLY A N 1
ATOM 746 C CA . GLY A 1 95 ? 16.377 0.685 -9.513 1.00 73.25 95 GLY A CA 1
ATOM 747 C C . GLY A 1 95 ? 16.535 1.517 -10.789 1.00 73.25 95 GLY A C 1
ATOM 748 O O . GLY A 1 95 ? 16.832 0.948 -11.839 1.00 73.25 95 GLY A O 1
ATOM 749 N N . ALA A 1 96 ? 16.310 2.832 -10.727 1.00 77.69 96 ALA A N 1
ATOM 750 C CA . ALA A 1 96 ? 16.347 3.694 -11.899 1.00 77.69 96 ALA A CA 1
ATOM 751 C C . ALA A 1 96 ? 17.789 3.926 -12.395 1.00 77.69 96 ALA A C 1
ATOM 753 O O . ALA A 1 96 ? 18.730 3.951 -11.594 1.00 77.69 96 ALA A O 1
ATOM 754 N N . PRO A 1 97 ? 17.983 4.140 -13.711 1.00 76.56 97 PRO A N 1
ATOM 755 C CA . PRO A 1 97 ? 19.281 4.536 -14.242 1.00 76.56 97 PRO A CA 1
ATOM 756 C C . PRO A 1 97 ? 19.756 5.855 -13.599 1.00 76.56 97 PRO A C 1
ATOM 758 O O . PRO A 1 97 ? 18.928 6.719 -13.290 1.00 76.56 97 PRO A O 1
ATOM 761 N N . PRO A 1 98 ? 21.077 6.033 -13.396 1.00 71.12 98 PRO A N 1
ATOM 762 C CA . PRO A 1 98 ? 21.626 7.267 -12.842 1.00 71.12 98 PRO A CA 1
ATOM 763 C C . PRO A 1 98 ? 21.186 8.473 -13.683 1.00 71.12 98 PRO A C 1
ATOM 765 O O . PRO A 1 98 ? 21.105 8.389 -14.908 1.00 71.12 98 PRO A O 1
ATOM 768 N N . SER A 1 99 ? 20.862 9.579 -13.007 1.00 67.75 99 SER A N 1
ATOM 769 C CA . SER A 1 99 ? 20.192 10.758 -13.574 1.00 67.75 99 SER A CA 1
ATOM 770 C C . SER A 1 99 ? 20.779 11.209 -14.923 1.00 67.75 99 SER A C 1
ATOM 772 O O . SER A 1 99 ? 21.954 11.568 -14.993 1.00 67.75 99 SER A O 1
ATOM 774 N N . GLY A 1 100 ? 19.941 11.219 -15.967 1.00 65.19 100 GLY A N 1
ATOM 775 C CA . GLY A 1 100 ? 20.259 11.578 -17.356 1.00 65.19 100 GLY A CA 1
ATOM 776 C C . GLY A 1 100 ? 19.028 11.419 -18.266 1.00 65.19 100 GLY A C 1
ATOM 777 O O . GLY A 1 100 ? 17.923 11.223 -17.756 1.00 65.19 100 GLY A O 1
ATOM 778 N N . GLU A 1 101 ? 19.200 11.465 -19.594 1.00 68.00 101 GLU A N 1
ATOM 779 C CA . GLU A 1 101 ? 18.101 11.345 -20.583 1.00 68.00 101 GLU A CA 1
ATOM 780 C C . GLU A 1 101 ? 17.237 10.085 -20.365 1.00 68.00 101 GLU A C 1
ATOM 782 O O . GLU A 1 101 ? 16.013 10.145 -20.444 1.00 68.00 101 GLU A O 1
ATOM 787 N N . GLY A 1 102 ? 17.848 8.973 -19.942 1.00 75.19 102 GLY A N 1
ATOM 788 C CA . GLY A 1 102 ? 17.142 7.712 -19.690 1.00 75.19 102 GLY A CA 1
ATOM 789 C C . GLY A 1 102 ? 16.270 7.663 -18.426 1.00 75.19 102 GLY A C 1
ATOM 790 O O . GLY A 1 102 ? 15.474 6.738 -18.287 1.00 75.19 102 GLY A O 1
ATOM 791 N N . PHE A 1 103 ? 16.382 8.621 -17.495 1.00 81.31 103 PHE A N 1
ATOM 792 C CA . PHE A 1 103 ? 15.559 8.620 -16.273 1.00 81.31 103 PHE A CA 1
ATOM 793 C C . PHE A 1 103 ? 14.112 9.039 -16.556 1.00 81.31 103 PHE A C 1
ATOM 795 O O . PHE A 1 103 ? 13.177 8.435 -16.029 1.00 81.31 103 PHE A O 1
ATOM 802 N N . ALA A 1 104 ? 13.922 10.051 -17.407 1.00 80.06 104 ALA A N 1
ATOM 803 C CA . ALA A 1 104 ? 12.591 10.501 -17.802 1.00 80.06 104 ALA A CA 1
ATOM 804 C C . ALA A 1 104 ? 11.863 9.396 -18.582 1.00 80.06 104 ALA A C 1
ATOM 806 O O . ALA A 1 104 ? 10.747 9.026 -18.217 1.00 80.06 104 ALA A O 1
ATOM 807 N N . ASP A 1 105 ? 12.533 8.797 -19.567 1.00 83.06 105 ASP A N 1
ATOM 808 C CA . ASP A 1 105 ? 11.979 7.692 -20.356 1.00 83.06 105 ASP A CA 1
ATOM 809 C C . ASP A 1 105 ? 11.649 6.468 -19.491 1.00 83.06 105 ASP A C 1
ATOM 811 O O . ASP A 1 105 ? 10.639 5.797 -19.708 1.00 83.06 105 ASP A O 1
ATOM 815 N N . TYR A 1 106 ? 12.456 6.200 -18.460 1.00 82.12 106 TYR A N 1
ATOM 816 C CA . TYR A 1 106 ? 12.189 5.139 -17.494 1.00 82.12 106 TYR A CA 1
ATOM 817 C C . TYR A 1 106 ? 10.943 5.415 -16.638 1.00 82.12 106 TYR A C 1
ATOM 819 O O . TYR A 1 106 ? 10.119 4.516 -16.473 1.00 82.12 106 TYR A O 1
ATOM 827 N N . ILE A 1 107 ? 10.770 6.636 -16.112 1.00 82.69 107 ILE A N 1
ATOM 828 C CA . ILE A 1 107 ? 9.603 6.991 -15.283 1.00 82.69 107 ILE A CA 1
ATOM 829 C C . ILE A 1 107 ? 8.312 7.025 -16.097 1.00 82.69 107 ILE A C 1
ATOM 831 O O . ILE A 1 107 ? 7.284 6.545 -15.620 1.00 82.69 107 ILE A O 1
ATOM 835 N N . PHE A 1 108 ? 8.357 7.572 -17.312 1.00 82.94 108 PHE A N 1
ATOM 836 C CA . PHE A 1 108 ? 7.186 7.674 -18.183 1.00 82.94 108 PHE A CA 1
ATOM 837 C C . PHE A 1 108 ? 6.904 6.395 -18.976 1.00 82.94 108 PHE A C 1
ATOM 839 O O . PHE A 1 108 ? 5.913 6.331 -19.706 1.00 82.94 108 PHE A O 1
ATOM 846 N N . ASN A 1 109 ? 7.716 5.348 -18.801 1.00 83.75 109 ASN A N 1
ATOM 847 C CA . ASN A 1 109 ? 7.402 4.032 -19.328 1.00 83.75 109 ASN A CA 1
ATOM 848 C C . ASN A 1 109 ? 6.059 3.534 -18.746 1.00 83.75 109 ASN A C 1
ATOM 850 O O . ASN A 1 109 ? 5.877 3.575 -17.524 1.00 83.75 109 ASN A O 1
ATOM 854 N N . PRO A 1 110 ? 5.138 3.003 -19.574 1.00 78.19 110 PRO A N 1
ATOM 855 C CA . PRO A 1 110 ? 3.831 2.527 -19.118 1.00 78.19 110 PRO A CA 1
ATOM 856 C C . PRO A 1 110 ? 3.887 1.541 -17.944 1.00 78.19 110 PRO A C 1
ATOM 858 O O . PRO A 1 110 ? 3.047 1.606 -17.049 1.00 78.19 110 PRO A O 1
ATOM 861 N N . VAL A 1 111 ? 4.894 0.662 -17.904 1.00 78.69 111 VAL A N 1
ATOM 862 C CA . VAL A 1 111 ? 5.078 -0.312 -16.818 1.00 78.69 111 VAL A CA 1
ATOM 863 C C . VAL A 1 111 ? 5.442 0.391 -15.517 1.00 78.69 111 VAL A C 1
ATOM 865 O O . VAL A 1 111 ? 4.866 0.095 -14.473 1.00 78.69 111 VAL A O 1
ATOM 868 N N . THR A 1 112 ? 6.362 1.351 -15.573 1.00 82.50 112 THR A N 1
ATOM 869 C CA . THR A 1 112 ? 6.790 2.124 -14.404 1.00 82.50 112 THR A CA 1
ATOM 870 C C . THR A 1 112 ? 5.647 2.969 -13.858 1.00 82.50 112 THR A C 1
ATOM 872 O O . THR A 1 112 ? 5.377 2.936 -12.658 1.00 82.50 112 THR A O 1
ATOM 875 N N . VAL A 1 113 ? 4.913 3.660 -14.735 1.00 83.56 113 VAL A N 1
ATOM 876 C CA . VAL A 1 113 ? 3.713 4.425 -14.365 1.00 83.56 113 VAL A CA 1
ATOM 877 C C . VAL A 1 113 ? 2.688 3.521 -13.683 1.00 83.56 113 VAL A C 1
ATOM 879 O O . VAL A 1 113 ? 2.121 3.882 -12.650 1.00 83.56 113 VAL A O 1
ATOM 882 N N . PHE A 1 114 ? 2.482 2.322 -14.219 1.00 80.75 114 PHE A N 1
ATOM 883 C CA . PHE A 1 114 ? 1.548 1.362 -13.659 1.00 80.75 114 PHE A CA 1
ATOM 884 C C . PHE A 1 114 ? 1.992 0.809 -12.293 1.00 80.75 114 PHE A C 1
ATOM 886 O O . PHE A 1 114 ? 1.179 0.690 -11.375 1.00 80.75 114 PHE A O 1
ATOM 893 N N . LEU A 1 115 ? 3.286 0.540 -12.111 1.00 80.62 115 LEU A N 1
ATOM 894 C CA . LEU A 1 115 ? 3.847 0.143 -10.817 1.00 80.62 115 LEU A CA 1
ATOM 895 C C . LEU A 1 115 ? 3.700 1.250 -9.771 1.00 80.62 115 LEU A C 1
ATOM 897 O O . LEU A 1 115 ? 3.265 0.976 -8.653 1.00 80.62 115 LEU A O 1
ATOM 901 N N . ILE A 1 116 ? 3.990 2.503 -10.136 1.00 86.19 116 ILE A N 1
ATOM 902 C CA . ILE A 1 116 ? 3.762 3.664 -9.263 1.00 86.19 116 ILE A CA 1
ATOM 903 C C . ILE A 1 116 ? 2.284 3.735 -8.872 1.00 86.19 116 ILE A C 1
ATOM 905 O O . ILE A 1 116 ? 1.967 3.888 -7.693 1.00 86.19 116 ILE A O 1
ATOM 909 N N . PHE A 1 117 ? 1.374 3.574 -9.835 1.00 84.62 117 PHE A N 1
ATOM 910 C CA . PHE A 1 117 ? -0.062 3.562 -9.573 1.00 84.62 117 PHE A CA 1
ATOM 911 C C . PHE A 1 117 ? -0.449 2.478 -8.555 1.00 84.62 117 PHE A C 1
ATOM 913 O O . PHE A 1 117 ? -1.114 2.791 -7.568 1.00 84.62 117 PHE A O 1
ATOM 920 N N . ILE A 1 118 ? 0.012 1.234 -8.728 1.00 82.06 118 ILE A N 1
ATOM 921 C CA . ILE A 1 118 ? -0.244 0.128 -7.789 1.00 82.06 118 ILE A CA 1
ATOM 922 C C . ILE A 1 118 ? 0.302 0.448 -6.392 1.00 82.06 118 ILE A C 1
ATOM 924 O O . ILE A 1 118 ? -0.406 0.264 -5.398 1.00 82.06 118 ILE A O 1
ATOM 928 N N . PHE A 1 119 ? 1.538 0.947 -6.300 1.00 83.94 119 PHE A N 1
ATOM 929 C CA . PHE A 1 119 ? 2.184 1.245 -5.020 1.00 83.94 119 PHE A CA 1
ATOM 930 C C . PHE A 1 119 ? 1.588 2.442 -4.288 1.00 83.94 119 PHE A C 1
ATOM 932 O O . PHE A 1 119 ? 1.724 2.515 -3.071 1.00 83.94 119 PHE A O 1
ATOM 939 N N . VAL A 1 120 ? 0.914 3.353 -4.989 1.00 86.19 120 VAL A N 1
ATOM 940 C CA . VAL A 1 120 ? 0.218 4.492 -4.378 1.00 86.19 120 VAL A CA 1
ATOM 941 C C . VAL A 1 120 ? -1.224 4.133 -4.037 1.00 86.19 120 VAL A C 1
ATOM 943 O O . VAL A 1 120 ? -1.667 4.289 -2.899 1.00 86.19 120 VAL A O 1
ATOM 946 N N . VAL A 1 121 ? -1.976 3.621 -5.008 1.00 84.19 121 VAL A N 1
ATOM 947 C CA . VAL A 1 121 ? -3.406 3.347 -4.834 1.00 84.19 121 VAL A CA 1
ATOM 948 C C . VAL A 1 121 ? -3.632 2.178 -3.887 1.00 84.19 121 VAL A C 1
ATOM 950 O O . VAL A 1 121 ? -4.589 2.204 -3.112 1.00 84.19 121 VAL A O 1
ATOM 953 N N . GLY A 1 122 ? -2.755 1.175 -3.877 1.00 79.56 122 GLY A N 1
ATOM 954 C CA . GLY A 1 122 ? -2.933 -0.010 -3.045 1.00 79.56 122 GLY A CA 1
ATOM 955 C C . GLY A 1 122 ? -2.922 0.252 -1.547 1.00 79.56 122 GLY A C 1
ATOM 956 O O . GLY A 1 122 ? -3.930 -0.018 -0.885 1.00 79.56 122 GLY A O 1
ATOM 957 N N . PRO A 1 123 ? -1.843 0.820 -0.990 1.00 80.62 123 PRO A N 1
ATOM 958 C CA . PRO A 1 123 ? -1.798 1.155 0.426 1.00 80.62 123 PRO A CA 1
ATOM 959 C C . PRO A 1 123 ? -2.887 2.160 0.819 1.00 80.62 123 PRO A C 1
ATOM 961 O O . PRO A 1 123 ? -3.546 1.969 1.840 1.00 80.62 123 PRO A O 1
ATOM 964 N N . ILE A 1 124 ? -3.144 3.190 -0.001 1.00 85.38 124 ILE A N 1
ATOM 965 C CA . ILE A 1 124 ? -4.159 4.215 0.299 1.00 85.38 124 ILE A CA 1
ATOM 966 C C . ILE A 1 124 ? -5.569 3.617 0.331 1.00 85.38 124 ILE A C 1
ATOM 968 O O . ILE A 1 124 ? -6.313 3.859 1.287 1.00 85.38 124 ILE A O 1
ATOM 972 N N . SER A 1 125 ? -5.947 2.831 -0.679 1.00 84.19 125 SER 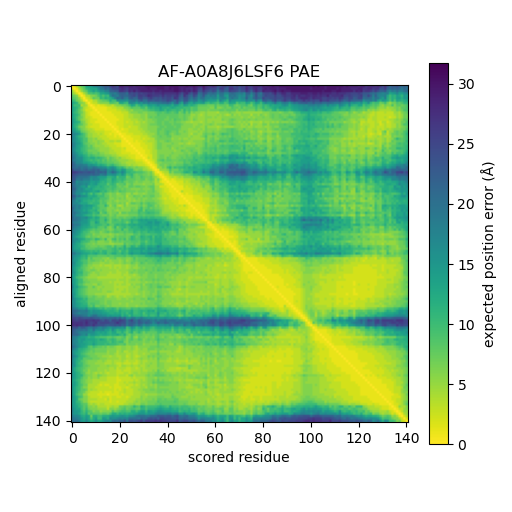A N 1
ATOM 973 C CA . SER A 1 125 ? -7.272 2.200 -0.748 1.00 84.19 125 SER A CA 1
ATOM 974 C C . SER A 1 125 ? -7.467 1.173 0.367 1.00 84.19 125 SER A C 1
ATOM 976 O O . SER A 1 125 ? -8.502 1.199 1.032 1.00 84.19 125 SER A O 1
ATOM 978 N N . THR A 1 126 ? -6.456 0.345 0.648 1.00 81.56 126 THR A N 1
ATOM 979 C CA . THR A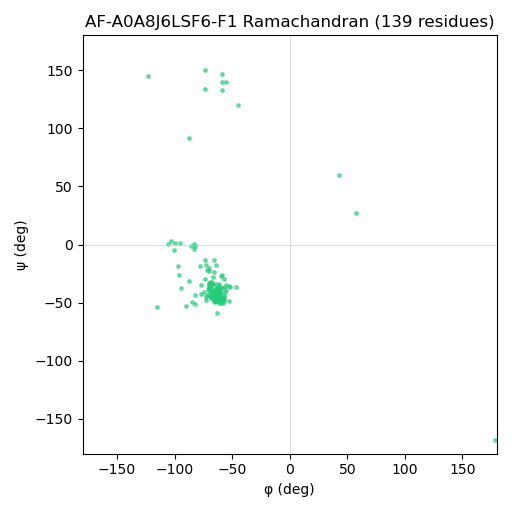 1 126 ? -6.492 -0.664 1.719 1.00 81.56 126 THR A CA 1
ATOM 980 C C . THR A 1 126 ? -6.647 -0.010 3.087 1.00 81.56 126 THR A C 1
ATOM 982 O O . THR A 1 126 ? -7.516 -0.386 3.870 1.00 81.56 126 THR A O 1
ATOM 985 N N . VAL A 1 127 ? -5.850 1.014 3.390 1.00 81.56 127 VAL A N 1
ATOM 986 C CA . VAL A 1 127 ? -5.921 1.687 4.692 1.00 81.56 127 VAL A CA 1
ATOM 987 C C . VAL A 1 127 ? -7.217 2.490 4.838 1.00 81.56 127 VAL A C 1
ATOM 989 O O . VAL A 1 127 ? -7.819 2.494 5.913 1.00 81.56 127 VAL A O 1
ATOM 992 N N . SER A 1 128 ? -7.707 3.104 3.758 1.00 83.94 128 SER A N 1
ATOM 993 C CA . SER A 1 128 ? -8.996 3.807 3.765 1.00 83.94 128 SER A CA 1
ATOM 994 C C . SER A 1 128 ? -10.167 2.843 3.969 1.00 83.94 128 SER A C 1
ATOM 996 O O . SER A 1 128 ? -11.024 3.095 4.816 1.00 83.94 128 SER A O 1
ATOM 998 N N . ALA A 1 129 ? -10.185 1.709 3.261 1.00 84.00 129 ALA A N 1
ATOM 999 C CA . ALA A 1 129 ? -11.190 0.663 3.437 1.00 84.00 129 ALA A CA 1
ATOM 1000 C C . ALA A 1 129 ? -11.144 0.081 4.856 1.00 84.00 129 ALA A C 1
ATOM 1002 O O . ALA A 1 129 ? -12.182 -0.064 5.502 1.00 84.00 129 ALA A O 1
ATOM 1003 N N . PHE A 1 130 ? -9.943 -0.169 5.383 1.00 83.12 130 PHE A N 1
ATOM 1004 C CA . PHE A 1 130 ? -9.762 -0.615 6.759 1.00 83.12 130 PHE A CA 1
ATOM 1005 C C . PHE A 1 130 ? -10.353 0.390 7.752 1.00 83.12 130 PHE A C 1
ATOM 1007 O O . PHE A 1 130 ? -11.152 0.006 8.604 1.00 83.12 130 PHE A O 1
ATOM 1014 N N . TRP A 1 131 ? -10.024 1.680 7.626 1.00 82.44 131 TRP A N 1
ATOM 1015 C CA . TRP A 1 131 ? -10.552 2.718 8.513 1.00 82.44 131 TRP A CA 1
ATOM 1016 C C . TRP A 1 131 ? -12.083 2.824 8.433 1.00 82.44 131 TRP A C 1
ATOM 1018 O O . TRP A 1 131 ? -12.748 2.916 9.465 1.00 82.44 131 TRP A O 1
ATOM 1028 N N . LEU A 1 132 ? -12.659 2.742 7.229 1.00 84.44 132 LEU A N 1
ATOM 1029 C CA . LEU A 1 132 ? -14.109 2.802 7.014 1.00 84.44 132 LEU A CA 1
ATOM 1030 C C . LEU A 1 132 ? -14.866 1.626 7.648 1.00 84.44 132 LEU A C 1
ATOM 1032 O O . LEU A 1 132 ? -15.991 1.814 8.120 1.00 84.44 132 LEU A O 1
ATOM 1036 N N . ILE A 1 133 ? -14.265 0.434 7.675 1.00 82.81 133 ILE A N 1
ATOM 1037 C CA . ILE A 1 133 ? -14.878 -0.772 8.249 1.00 82.81 133 ILE A CA 1
ATOM 1038 C C . ILE A 1 133 ? -14.642 -0.830 9.764 1.00 82.81 133 ILE A C 1
ATOM 1040 O O . ILE A 1 133 ? -15.591 -1.015 10.536 1.00 82.81 133 ILE A O 1
ATOM 1044 N N . ALA A 1 134 ? -13.391 -0.636 10.193 1.00 80.12 134 ALA A N 1
ATOM 1045 C CA . ALA A 1 134 ? -12.973 -0.740 11.588 1.00 80.12 134 ALA A CA 1
ATOM 1046 C C . ALA A 1 134 ? -13.448 0.446 12.444 1.00 80.12 134 ALA A C 1
ATOM 1048 O O . ALA A 1 134 ? -13.686 0.258 13.636 1.00 80.12 134 ALA A O 1
ATOM 1049 N N . ARG A 1 135 ? -13.615 1.643 11.853 1.00 78.44 135 ARG A N 1
ATOM 1050 C CA . ARG A 1 135 ? -14.098 2.878 12.512 1.00 78.44 135 ARG A CA 1
ATOM 1051 C C . ARG A 1 135 ? -13.470 3.112 13.898 1.00 78.44 135 ARG A C 1
ATOM 1053 O O . ARG A 1 135 ? -14.191 3.150 14.900 1.00 78.44 135 ARG A O 1
ATOM 1060 N N . PRO A 1 136 ? -12.132 3.244 13.987 1.00 71.19 136 PRO A N 1
ATOM 1061 C CA . PRO A 1 136 ? -11.437 3.423 15.265 1.00 71.19 136 PRO A CA 1
ATOM 1062 C C . PRO A 1 136 ? -11.893 4.669 16.043 1.00 71.19 136 PRO A C 1
ATOM 1064 O O . PRO A 1 136 ? -11.850 4.679 17.271 1.00 71.19 136 PRO A O 1
ATOM 1067 N N . ASP A 1 137 ? -12.395 5.688 15.344 1.00 72.06 137 ASP A N 1
ATOM 1068 C CA . ASP A 1 13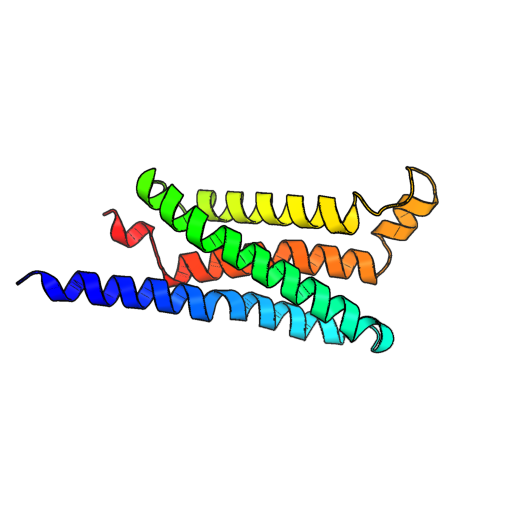7 ? -13.021 6.898 15.889 1.00 72.06 137 ASP A CA 1
ATOM 1069 C C . ASP A 1 137 ? -14.216 6.606 16.803 1.00 72.06 137 ASP A C 1
ATOM 1071 O O . ASP A 1 137 ? -14.386 7.263 17.826 1.00 72.06 137 ASP A O 1
ATOM 1075 N N . LYS A 1 138 ? -15.008 5.579 16.485 1.00 69.06 138 LYS A N 1
ATOM 1076 C CA . LYS A 1 138 ? -16.197 5.199 17.262 1.00 69.06 138 LYS A CA 1
ATOM 1077 C C . LYS A 1 138 ? -15.890 4.327 18.479 1.00 69.06 138 LYS A C 1
ATOM 1079 O O . LYS A 1 138 ? -16.811 3.953 19.198 1.00 69.06 138 LYS A O 1
ATOM 1084 N N . ILE A 1 139 ? -14.629 3.941 18.668 1.00 61.88 139 ILE A N 1
ATOM 1085 C CA . ILE A 1 139 ? -14.188 3.056 19.756 1.00 61.88 139 ILE A CA 1
ATOM 1086 C C . ILE A 1 139 ? -13.654 3.871 20.944 1.00 61.88 139 ILE A C 1
ATOM 1088 O O . ILE A 1 139 ? -13.676 3.390 22.073 1.00 61.88 139 ILE A O 1
ATOM 1092 N N . ALA A 1 140 ? -13.164 5.088 20.698 1.00 53.97 140 ALA A N 1
ATOM 1093 C CA . ALA A 1 140 ? -12.524 5.934 21.706 1.00 53.97 140 ALA A CA 1
ATOM 1094 C C . ALA A 1 140 ? -13.426 7.037 22.296 1.00 53.97 140 ALA A C 1
ATOM 1096 O O . ALA A 1 140 ? -12.942 7.811 23.122 1.00 53.97 140 ALA A O 1
ATOM 1097 N N . ALA A 1 141 ? -14.689 7.112 21.864 1.00 47.25 141 ALA A N 1
ATOM 1098 C CA . ALA A 1 141 ? -15.743 7.954 22.435 1.00 47.25 141 ALA A CA 1
ATOM 1099 C C . ALA A 1 141 ? -16.665 7.107 23.321 1.00 47.25 141 ALA A C 1
ATOM 1101 O O . ALA A 1 141 ? -17.076 7.613 24.386 1.00 47.25 141 ALA A O 1
#

Radius of gyration: 17.6 Å; Cα contacts (8 Å, |Δi|>4): 137; chains: 1; bounding box: 45×24×54 Å